Protein AF-A0A1Y1V5Q8-F1 (afdb_monomer)

Solvent-accessible surface area (backbone atoms only — not comparable to full-atom values): 7946 Å² total; per-residue (Å²): 131,87,78,76,72,50,83,44,64,57,86,52,71,45,78,47,64,75,40,77,49,64,74,43,78,40,66,46,55,33,60,37,40,39,34,66,34,36,40,37,35,36,48,26,36,39,35,43,35,37,23,66,20,81,59,61,63,6,16,53,34,37,40,32,28,32,80,91,35,28,40,42,36,38,31,50,23,41,40,31,57,26,38,18,34,2,24,34,32,35,39,34,47,21,43,29,39,38,40,36,32,44,28,37,42,34,44,34,42,19,42,17,16,54,35,32,36,65,19,36,54,21,38,40,39,39,30,56,24,41,43,30,49,30,33,15,72,21,66,86,44,46,6,31,49,36,76,38,61,72,54,48,80,47,77,40,80,58,49,78,45,77,59,43,39,59,23,98,45,61,84,69

Organism: NCBI:txid1754191

Nearest PDB structures (foldseek):
  6fm2-assembly1_B-2  TM=3.580E-01  e=3.525E-01  Mus musculus
  1k4z-assembly1_A  TM=4.420E-01  e=1.620E+00  Saccharomyces cerevisiae
  2bx6-assembly1_A  TM=3.449E-01  e=5.214E+00  Homo sapiens

Mean predicted aligned error: 5.02 Å

pLDDT: mean 90.75, std 12.3, range [40.19, 98.81]

Radius of gyration: 14.62 Å; Cα contacts (8 Å, |Δi|>4): 560; chains: 1; bounding box: 33×33×38 Å

Secondary structure (DSSP, 8-state):
------SS-TTS-EEEES-EEES-EE-SSEEEEEESS-EEEES-EEES-EE--SGGG-EEEEEE--TT--EEEEES-EEES-EESS-SEEEESBS-EEEEES-EEES-EESS-SEEE--BT-EEEEES-EEES-EE--SSS--SEEE-SS-EEEEES-EEES-EESSS-S--

Structure (mmCIF, N/CA/C/O backbone):
data_AF-A0A1Y1V5Q8-F1
#
_entry.id   AF-A0A1Y1V5Q8-F1
#
loop_
_atom_site.group_PDB
_atom_site.id
_atom_site.type_symbol
_atom_site.label_atom_id
_atom_site.label_alt_id
_atom_site.label_comp_id
_atom_site.label_asym_id
_atom_site.label_entity_id
_atom_site.label_seq_id
_atom_site.pdbx_PDB_ins_code
_atom_site.Cartn_x
_atom_site.Cartn_y
_atom_site.Cartn_z
_atom_site.occupancy
_atom_site.B_iso_or_equiv
_atom_site.auth_seq_id
_atom_site.auth_comp_id
_atom_site.auth_asym_id
_atom_site.auth_atom_id
_atom_site.pdbx_PDB_model_num
ATOM 1 N N . SER A 1 1 ? 9.189 -18.387 -19.780 1.00 40.19 1 SER A N 1
ATOM 2 C CA . SER A 1 1 ? 8.508 -18.392 -18.468 1.00 40.19 1 SER A CA 1
ATOM 3 C C . SER A 1 1 ? 7.371 -17.386 -18.534 1.00 40.19 1 SER A C 1
ATOM 5 O O . SER A 1 1 ? 7.599 -16.251 -18.920 1.00 40.19 1 SER A O 1
ATOM 7 N N . SER A 1 2 ? 6.131 -17.824 -18.304 1.00 41.81 2 SER A N 1
ATOM 8 C CA . SER A 1 2 ? 4.931 -16.996 -18.494 1.00 41.81 2 SER A CA 1
ATOM 9 C C . SER A 1 2 ? 4.878 -15.886 -17.439 1.00 41.81 2 SER A C 1
ATOM 11 O O . SER A 1 2 ? 4.595 -16.151 -16.272 1.00 41.81 2 SER A O 1
ATOM 13 N N . TYR A 1 3 ? 5.162 -14.651 -17.859 1.00 44.03 3 TYR A N 1
ATOM 14 C CA . TYR A 1 3 ? 4.719 -13.445 -17.168 1.00 44.03 3 TYR A CA 1
ATOM 15 C C . TYR A 1 3 ? 3.192 -13.449 -17.240 1.00 44.03 3 TYR A C 1
ATOM 17 O O . TYR A 1 3 ? 2.616 -13.097 -18.267 1.00 44.03 3 TYR A O 1
ATOM 25 N N . ARG A 1 4 ? 2.523 -13.954 -16.200 1.00 49.91 4 ARG A N 1
ATOM 26 C CA . ARG A 1 4 ? 1.072 -13.804 -16.085 1.00 49.91 4 ARG A CA 1
ATOM 27 C C . ARG A 1 4 ? 0.794 -12.313 -15.917 1.00 49.91 4 ARG A C 1
ATOM 29 O O . ARG A 1 4 ? 1.138 -11.738 -14.888 1.00 49.91 4 ARG A O 1
ATOM 36 N N . SER A 1 5 ? 0.254 -11.732 -16.979 1.00 57.38 5 SER A N 1
ATOM 37 C CA . SER A 1 5 ? -0.262 -10.373 -17.094 1.00 57.38 5 SER A CA 1
ATOM 38 C C . SER A 1 5 ? -1.074 -9.988 -15.859 1.00 57.38 5 SER A C 1
ATOM 40 O O . SER A 1 5 ? -1.882 -10.787 -15.378 1.00 57.38 5 SER A O 1
ATOM 42 N N . ALA A 1 6 ? -0.850 -8.777 -15.348 1.00 57.50 6 ALA A N 1
ATOM 43 C CA . ALA A 1 6 ? -1.720 -8.179 -14.345 1.00 57.50 6 ALA A CA 1
ATOM 44 C C . ALA A 1 6 ? -3.179 -8.180 -14.844 1.00 57.50 6 ALA A C 1
ATOM 46 O O . ALA A 1 6 ? -3.432 -8.181 -16.051 1.00 57.50 6 ALA A O 1
ATOM 47 N N . LEU A 1 7 ? -4.148 -8.205 -13.920 1.00 65.12 7 LEU A N 1
ATOM 48 C CA . LEU A 1 7 ? -5.577 -8.203 -14.271 1.00 65.12 7 LEU A CA 1
ATOM 49 C C . LEU A 1 7 ? -5.986 -6.919 -15.025 1.00 65.12 7 LEU A C 1
ATOM 51 O O . LEU A 1 7 ? -6.982 -6.913 -15.745 1.00 65.12 7 LEU A O 1
ATOM 55 N N . PHE A 1 8 ? -5.190 -5.857 -14.881 1.00 67.88 8 PHE A N 1
ATOM 56 C CA . PHE A 1 8 ? -5.357 -4.541 -15.489 1.00 67.88 8 PHE A CA 1
ATOM 57 C C . PHE A 1 8 ? -4.023 -4.127 -16.151 1.00 67.88 8 PHE A C 1
ATOM 59 O O . PHE A 1 8 ? -2.964 -4.452 -15.623 1.00 67.88 8 PHE A O 1
ATOM 66 N N . ASN A 1 9 ? -4.082 -3.513 -17.339 1.00 59.09 9 ASN A N 1
ATOM 67 C CA . ASN A 1 9 ? -2.954 -3.245 -18.248 1.00 59.09 9 ASN A CA 1
ATOM 68 C C . ASN A 1 9 ? -2.295 -1.872 -17.991 1.00 59.09 9 ASN A C 1
ATOM 70 O O . ASN A 1 9 ? -2.929 -0.946 -17.505 1.00 59.09 9 ASN A O 1
ATOM 74 N N . ASP A 1 10 ? -1.046 -1.704 -18.410 1.00 64.38 10 ASP A N 1
ATOM 75 C CA . ASP A 1 10 ? -0.153 -0.602 -18.030 1.00 64.38 10 ASP A CA 1
ATOM 76 C C . ASP A 1 10 ? -0.446 0.758 -18.706 1.00 64.38 10 ASP A C 1
ATOM 78 O O . ASP A 1 10 ? 0.196 1.753 -18.388 1.00 64.38 10 ASP A O 1
ATOM 82 N N . GLU A 1 11 ? -1.408 0.847 -19.633 1.00 66.44 11 GLU A N 1
ATOM 83 C CA . GLU A 1 11 ? -1.598 2.034 -20.494 1.00 66.44 11 GLU A CA 1
ATOM 84 C C . GLU A 1 11 ? -2.861 2.863 -20.199 1.00 66.44 11 GLU A C 1
ATOM 86 O O . GLU A 1 11 ? -3.182 3.788 -20.943 1.00 66.44 11 GLU A O 1
ATOM 91 N N . SER A 1 12 ? -3.624 2.548 -19.150 1.00 76.81 12 SER A N 1
ATOM 92 C CA . SER A 1 12 ? -4.903 3.220 -18.875 1.00 76.81 12 SER A CA 1
ATOM 93 C C . SER A 1 12 ? -4.979 3.813 -17.474 1.00 76.81 12 SER A C 1
ATOM 95 O O . SER A 1 12 ? -4.489 3.241 -16.505 1.00 76.81 12 SER A O 1
ATOM 97 N N . ASN A 1 13 ? -5.660 4.957 -17.362 1.00 85.62 13 ASN A N 1
ATOM 98 C CA . ASN A 1 13 ? -6.116 5.459 -16.070 1.00 85.62 13 ASN A CA 1
ATOM 99 C C . ASN A 1 13 ? -7.264 4.579 -15.576 1.00 85.62 13 ASN A C 1
ATOM 101 O O . ASN A 1 13 ? -8.242 4.367 -16.297 1.00 85.62 13 ASN A O 1
ATOM 105 N N . TYR A 1 14 ? -7.161 4.104 -14.339 1.00 90.56 14 TYR A N 1
ATOM 106 C CA . TYR A 1 14 ? -8.178 3.248 -13.743 1.00 90.56 14 TYR A CA 1
ATOM 107 C C . TYR A 1 14 ? -8.960 3.997 -12.679 1.00 90.56 14 TYR A C 1
ATOM 109 O O . TYR A 1 14 ? -8.392 4.544 -11.733 1.00 90.56 14 TYR A O 1
ATOM 117 N N . ILE A 1 15 ? -10.282 3.975 -12.824 1.00 95.25 15 ILE A N 1
ATOM 118 C CA . ILE A 1 15 ? -11.214 4.486 -11.827 1.00 95.25 15 ILE A CA 1
ATOM 119 C C . ILE A 1 15 ? -12.177 3.359 -11.486 1.00 95.25 15 ILE A C 1
ATOM 121 O O . ILE A 1 15 ? -12.966 2.920 -12.320 1.00 95.25 15 ILE A O 1
ATOM 125 N N . PHE A 1 16 ? -12.117 2.905 -10.242 1.00 97.06 16 PHE A N 1
ATOM 126 C CA . PHE A 1 16 ? -13.076 1.975 -9.672 1.00 97.06 16 PHE A CA 1
ATOM 127 C C . PHE A 1 16 ? -13.997 2.756 -8.742 1.00 97.06 16 PHE A C 1
ATOM 129 O O . PHE A 1 16 ? -13.543 3.561 -7.925 1.00 97.06 16 PHE A O 1
ATOM 136 N N . SER A 1 17 ? -15.304 2.567 -8.889 1.00 98.12 17 SER A N 1
ATOM 137 C CA . SER A 1 17 ? -16.300 3.299 -8.110 1.00 98.12 17 SER A CA 1
ATOM 138 C C . SER A 1 17 ? -17.439 2.390 -7.691 1.00 98.12 17 SER A C 1
ATOM 140 O O . SER A 1 17 ? -17.984 1.681 -8.532 1.00 98.12 17 SER A O 1
ATOM 142 N N . ASN A 1 18 ? -17.820 2.448 -6.412 1.00 98.19 18 ASN A N 1
ATOM 143 C CA . ASN A 1 18 ? -18.903 1.634 -5.844 1.00 98.19 18 ASN A CA 1
ATOM 144 C C . ASN A 1 18 ? -18.684 0.120 -6.035 1.00 98.19 18 ASN A C 1
ATOM 146 O O . ASN A 1 18 ? -19.630 -0.631 -6.277 1.00 98.19 18 ASN A O 1
ATOM 150 N N . SER A 1 19 ? -17.430 -0.326 -5.950 1.00 98.12 19 SER A N 1
ATOM 151 C CA . SER A 1 19 ? -17.034 -1.700 -6.271 1.00 98.12 19 SER A CA 1
ATOM 152 C C . SER A 1 19 ? -16.650 -2.493 -5.028 1.00 98.12 19 SER A C 1
ATOM 154 O O . SER A 1 19 ? -16.049 -1.969 -4.093 1.00 98.12 19 SER A O 1
ATOM 156 N N . THR A 1 20 ? -16.946 -3.793 -5.034 1.00 98.44 20 THR A N 1
ATOM 157 C CA . THR A 1 20 ? -16.482 -4.731 -4.003 1.00 98.44 20 THR A CA 1
ATOM 158 C C . THR A 1 20 ? -15.626 -5.827 -4.628 1.00 98.44 20 THR A C 1
ATOM 160 O O . THR A 1 20 ? -16.080 -6.553 -5.508 1.00 98.44 20 THR A O 1
ATOM 163 N N . PHE A 1 21 ? -14.404 -5.967 -4.127 1.00 98.19 21 PHE A N 1
ATOM 164 C CA . PHE A 1 21 ? -13.471 -7.050 -4.405 1.00 98.19 21 PHE A CA 1
ATOM 165 C C . PHE A 1 21 ? -13.484 -7.976 -3.194 1.00 98.19 21 PHE A C 1
ATOM 167 O O . PHE A 1 21 ? -13.136 -7.558 -2.089 1.00 98.19 21 PHE A O 1
ATOM 174 N N . LYS A 1 22 ? -13.936 -9.218 -3.362 1.00 98.44 22 LYS A N 1
ATOM 175 C CA . LYS A 1 22 ? -14.150 -10.114 -2.227 1.00 98.44 22 LYS A CA 1
ATOM 176 C C . LYS A 1 22 ? -13.762 -11.552 -2.544 1.00 98.44 22 LYS A C 1
ATOM 178 O O . LYS A 1 22 ? -14.012 -12.017 -3.651 1.00 98.44 22 LYS A O 1
ATOM 183 N N . ASP A 1 23 ? -13.199 -12.230 -1.544 1.00 98.06 23 ASP A N 1
ATOM 184 C CA . ASP A 1 23 ? -12.864 -13.660 -1.570 1.00 98.06 23 ASP A CA 1
ATOM 185 C C . ASP A 1 23 ? -11.912 -14.001 -2.736 1.00 98.06 23 ASP A C 1
ATOM 187 O O . ASP A 1 23 ? -12.086 -14.984 -3.458 1.00 98.06 23 ASP A O 1
ATOM 191 N N . ILE A 1 24 ? -10.901 -13.145 -2.938 1.00 96.62 24 ILE A N 1
ATOM 192 C CA . ILE A 1 24 ? -9.937 -13.260 -4.037 1.00 96.62 24 ILE A CA 1
ATOM 193 C C . ILE A 1 24 ? -8.632 -13.856 -3.525 1.00 96.62 24 ILE A C 1
ATOM 195 O O . ILE A 1 24 ? -8.014 -13.363 -2.585 1.00 96.62 24 ILE A O 1
ATOM 199 N N . ASN A 1 25 ? -8.175 -14.878 -4.234 1.00 95.69 25 ASN A N 1
ATOM 200 C CA . ASN A 1 25 ? -6.946 -15.597 -3.968 1.00 95.69 25 ASN A CA 1
ATOM 201 C C . ASN A 1 25 ? -6.035 -15.476 -5.193 1.00 95.69 25 ASN A C 1
ATOM 203 O O . ASN A 1 25 ? -6.373 -15.989 -6.262 1.00 95.69 25 ASN A O 1
ATOM 207 N N . ILE A 1 26 ? -4.898 -14.789 -5.056 1.00 92.25 26 ILE A N 1
ATOM 208 C CA . ILE A 1 26 ? -3.935 -14.615 -6.150 1.00 92.25 26 ILE A CA 1
ATOM 209 C C . ILE A 1 26 ? -2.580 -15.237 -5.829 1.00 92.25 26 ILE A C 1
ATOM 211 O O . ILE A 1 26 ? -2.067 -15.160 -4.712 1.00 92.25 26 ILE A O 1
ATOM 215 N N . ASN A 1 27 ? -1.967 -15.797 -6.867 1.00 89.94 27 ASN A N 1
ATOM 216 C CA . ASN A 1 27 ? -0.569 -16.222 -6.873 1.00 89.94 27 ASN A CA 1
ATOM 217 C C . ASN A 1 27 ? 0.304 -15.379 -7.820 1.00 89.94 27 ASN A C 1
ATOM 219 O O . ASN A 1 27 ? 1.461 -15.727 -8.054 1.00 89.94 27 ASN A O 1
ATOM 223 N N . SER A 1 28 ? -0.253 -14.303 -8.384 1.00 88.25 28 SER A N 1
ATOM 224 C CA . SER A 1 28 ? 0.468 -13.308 -9.177 1.00 88.25 28 SER A CA 1
ATOM 225 C C . SER A 1 28 ? 1.254 -12.345 -8.281 1.00 88.25 28 SER A C 1
ATOM 227 O O . SER A 1 28 ? 1.161 -12.379 -7.052 1.00 88.25 28 SER A O 1
ATOM 229 N N . ARG A 1 29 ? 2.044 -11.473 -8.918 1.00 89.56 29 ARG A N 1
ATOM 230 C CA . ARG A 1 29 ? 2.800 -10.406 -8.250 1.00 89.56 29 ARG A CA 1
ATOM 231 C C . ARG A 1 29 ? 1.885 -9.364 -7.601 1.00 89.56 29 ARG A C 1
ATOM 233 O O . ARG A 1 29 ? 2.159 -8.915 -6.499 1.00 89.56 29 ARG A O 1
ATOM 240 N N . SER A 1 30 ? 0.777 -9.001 -8.229 1.00 92.31 30 SER A N 1
ATOM 241 C CA . SER A 1 30 ? -0.231 -8.172 -7.572 1.00 92.31 30 SER A CA 1
ATOM 242 C C . SER A 1 30 ? -1.628 -8.427 -8.115 1.00 92.31 30 SER A C 1
ATOM 244 O O . SER A 1 30 ? -1.781 -9.074 -9.159 1.00 92.31 30 SER A O 1
ATOM 246 N N . LEU A 1 31 ? -2.650 -7.991 -7.368 1.00 93.25 31 LEU A N 1
ATOM 247 C CA . LEU A 1 31 ? -4.038 -8.031 -7.841 1.00 93.25 31 LEU A CA 1
ATOM 248 C C . LEU A 1 31 ? -4.260 -6.916 -8.862 1.00 93.25 31 LEU A C 1
ATOM 250 O O . LEU A 1 31 ? -4.805 -7.153 -9.938 1.00 93.25 31 LEU A O 1
ATOM 254 N N . ILE A 1 32 ? -3.812 -5.713 -8.512 1.00 93.56 32 ILE A N 1
ATOM 255 C CA . ILE A 1 32 ? -3.860 -4.527 -9.357 1.00 93.56 32 ILE A CA 1
ATOM 256 C C . ILE A 1 32 ? -2.431 -4.030 -9.551 1.00 93.56 32 ILE A C 1
ATOM 258 O O . ILE A 1 32 ? -1.764 -3.660 -8.586 1.00 93.56 32 ILE A O 1
ATOM 262 N N . THR A 1 33 ? -1.977 -4.006 -10.801 1.00 92.56 33 THR A N 1
ATOM 263 C CA . THR A 1 33 ? -0.772 -3.279 -11.208 1.00 92.56 33 THR A CA 1
ATOM 264 C C . THR A 1 33 ? -1.207 -2.079 -12.034 1.00 92.56 33 THR A C 1
ATOM 266 O O . THR A 1 33 ? -2.047 -2.228 -12.918 1.00 92.56 33 THR A O 1
ATOM 269 N N . VAL A 1 34 ? -0.658 -0.903 -11.743 1.00 92.50 34 VAL A N 1
ATOM 270 C CA . VAL A 1 34 ? -0.803 0.280 -12.597 1.00 92.50 34 VAL A CA 1
ATOM 271 C C . VAL A 1 34 ? 0.564 0.909 -12.791 1.00 92.50 34 VAL A C 1
ATOM 273 O O . VAL A 1 34 ? 1.251 1.229 -11.820 1.00 92.50 34 VAL A O 1
ATOM 276 N N . MET A 1 35 ? 0.943 1.101 -14.050 1.00 93.06 35 MET A N 1
ATOM 277 C CA . MET A 1 35 ? 2.185 1.760 -14.431 1.00 93.06 35 MET A CA 1
ATOM 278 C C . MET A 1 35 ? 1.881 3.051 -15.190 1.00 93.06 35 MET A C 1
ATOM 280 O O . MET A 1 35 ? 0.988 3.100 -16.027 1.00 93.06 35 MET A O 1
ATOM 284 N N . TYR A 1 36 ? 2.615 4.114 -14.868 1.00 93.06 36 TYR A N 1
ATOM 285 C CA . TYR A 1 36 ? 2.658 5.407 -15.563 1.00 93.06 36 TYR A CA 1
ATOM 286 C C . TYR A 1 36 ? 1.320 6.147 -15.723 1.00 93.06 36 TYR A C 1
ATOM 288 O O . TYR A 1 36 ? 1.239 7.160 -16.425 1.00 93.06 36 TYR A O 1
ATOM 296 N N . ASN A 1 37 ? 0.291 5.694 -15.013 1.00 93.69 37 ASN A N 1
ATOM 297 C CA . ASN A 1 37 ? -1.067 6.211 -15.047 1.00 93.69 37 ASN A CA 1
ATOM 298 C C . ASN A 1 37 ? -1.600 6.405 -13.630 1.00 93.69 37 ASN A C 1
ATOM 300 O O . ASN A 1 37 ? -1.090 5.821 -12.675 1.00 93.69 37 ASN A O 1
ATOM 304 N N . SER A 1 38 ? -2.622 7.246 -13.487 1.00 95.31 38 SER A N 1
ATOM 305 C CA . SER A 1 38 ? -3.270 7.459 -12.195 1.00 95.31 38 SER A CA 1
ATOM 306 C C . SER A 1 38 ? -4.280 6.351 -11.888 1.00 95.31 38 SER A C 1
ATOM 308 O O . SER A 1 38 ? -4.941 5.808 -12.779 1.00 95.31 38 SER A O 1
ATOM 310 N N . LEU A 1 39 ? -4.422 6.043 -10.601 1.00 96.56 39 LEU A N 1
ATOM 311 C CA . LEU A 1 39 ? -5.325 5.023 -10.076 1.00 96.56 39 LEU A CA 1
ATOM 312 C C . LEU A 1 39 ? -6.242 5.639 -9.023 1.00 96.56 39 LEU A C 1
ATOM 314 O O . LEU A 1 39 ? -5.781 6.296 -8.095 1.00 96.56 39 LEU A O 1
ATOM 318 N N . THR A 1 40 ? -7.549 5.434 -9.148 1.00 98.31 40 THR A N 1
ATOM 319 C CA . THR A 1 40 ? -8.526 5.906 -8.163 1.00 98.31 40 THR A CA 1
ATOM 320 C C . THR A 1 40 ? -9.493 4.800 -7.767 1.00 98.31 40 THR A C 1
ATOM 322 O O . THR A 1 40 ? -10.147 4.194 -8.614 1.00 98.31 40 THR A O 1
ATOM 325 N N . PHE A 1 41 ? -9.629 4.595 -6.461 1.00 98.50 41 PHE A N 1
ATOM 326 C CA . PHE A 1 41 ? -10.715 3.850 -5.837 1.00 98.50 41 PHE A CA 1
ATOM 327 C C . PHE A 1 41 ? -11.595 4.832 -5.072 1.00 98.50 41 PHE A C 1
ATOM 329 O O . PHE A 1 41 ? -11.111 5.542 -4.193 1.00 98.50 41 PHE A O 1
ATOM 336 N N . ASN A 1 42 ? -12.881 4.878 -5.406 1.00 98.62 42 ASN A N 1
ATOM 337 C CA . ASN A 1 42 ? -13.861 5.704 -4.710 1.00 98.62 42 ASN A CA 1
ATOM 338 C C . ASN A 1 42 ? -15.023 4.835 -4.229 1.00 98.62 42 ASN A C 1
ATOM 340 O O . ASN A 1 42 ? -15.656 4.151 -5.033 1.00 98.62 42 ASN A O 1
ATOM 344 N N . ASN A 1 43 ? -15.309 4.851 -2.930 1.00 98.62 43 ASN A N 1
ATOM 345 C CA . ASN A 1 43 ? -16.354 4.019 -2.334 1.00 98.62 43 ASN A CA 1
ATOM 346 C C . ASN A 1 43 ? -16.169 2.528 -2.679 1.00 98.62 43 ASN A C 1
ATOM 348 O O . ASN A 1 43 ? -17.037 1.891 -3.278 1.00 98.62 43 ASN A O 1
ATOM 352 N N . CYS A 1 44 ? -14.978 1.995 -2.401 1.00 98.69 44 CYS A N 1
ATOM 353 C CA . CYS A 1 44 ? -14.611 0.622 -2.743 1.00 98.69 44 CYS A CA 1
ATOM 354 C C . CYS A 1 44 ? -14.383 -0.233 -1.496 1.00 98.69 44 CYS A C 1
ATOM 356 O O . CYS A 1 44 ? -14.030 0.266 -0.431 1.00 98.69 44 CYS A O 1
ATOM 358 N N . ASN A 1 45 ? -14.553 -1.545 -1.636 1.00 98.69 45 ASN A N 1
ATOM 359 C CA . ASN A 1 45 ? -14.355 -2.482 -0.540 1.00 98.69 45 ASN A CA 1
ATOM 360 C C . ASN A 1 45 ? -13.518 -3.685 -0.976 1.00 98.69 45 ASN A C 1
ATOM 362 O O . ASN A 1 45 ? -13.858 -4.344 -1.955 1.00 98.69 45 ASN A O 1
ATOM 366 N N . PHE A 1 46 ? -12.451 -3.983 -0.243 1.00 98.69 46 PHE A N 1
ATOM 367 C CA . PHE A 1 46 ? -11.582 -5.136 -0.439 1.00 98.69 46 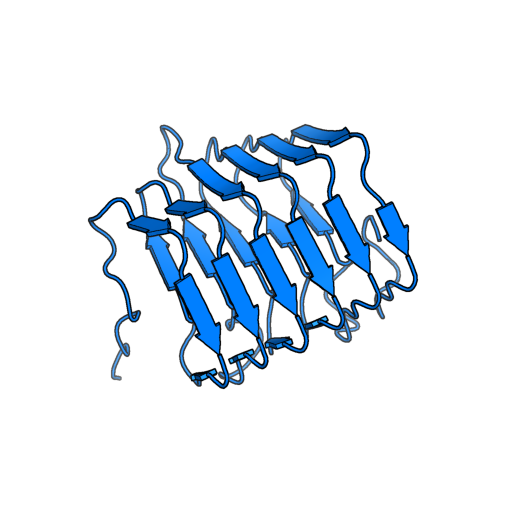PHE A CA 1
ATOM 368 C C . PHE A 1 46 ? -11.673 -6.036 0.787 1.00 98.69 46 PHE A C 1
ATOM 370 O O . PHE A 1 46 ? -11.288 -5.642 1.887 1.00 98.69 46 PHE A O 1
ATOM 377 N N . ARG A 1 47 ? -12.185 -7.253 0.605 1.00 98.75 47 ARG A N 1
ATOM 378 C CA . ARG A 1 47 ? -12.473 -8.183 1.703 1.00 98.75 47 ARG A CA 1
ATOM 379 C C . ARG A 1 47 ? -11.899 -9.553 1.424 1.00 98.75 47 ARG A C 1
ATOM 381 O O . ARG A 1 47 ? -12.128 -10.104 0.351 1.00 98.75 47 ARG A O 1
ATOM 388 N N . ASN A 1 48 ? -11.259 -10.148 2.424 1.00 98.38 48 ASN A N 1
ATOM 389 C CA . ASN A 1 48 ? -10.786 -11.531 2.345 1.00 98.38 48 ASN A CA 1
ATOM 390 C C . ASN A 1 48 ? -9.874 -11.766 1.127 1.00 98.38 48 ASN A C 1
ATOM 392 O O . ASN A 1 48 ? -10.048 -12.738 0.392 1.00 98.38 48 ASN A O 1
ATOM 396 N N . ILE A 1 49 ? -8.938 -10.846 0.877 1.00 98.12 49 ILE A N 1
ATOM 397 C CA . ILE A 1 49 ? -7.986 -10.966 -0.227 1.00 98.12 49 ILE A CA 1
ATOM 398 C C . ILE A 1 49 ? -6.723 -11.657 0.276 1.00 98.12 49 ILE A C 1
ATOM 400 O O . ILE A 1 49 ? -6.149 -11.239 1.281 1.00 98.12 49 ILE A O 1
ATOM 404 N N . ILE A 1 50 ? -6.256 -12.692 -0.416 1.00 97.12 50 ILE A N 1
ATOM 405 C CA . ILE A 1 50 ? -5.007 -13.383 -0.079 1.00 97.12 50 ILE A CA 1
ATOM 406 C C . ILE A 1 50 ? -4.056 -13.318 -1.275 1.00 97.12 50 ILE A C 1
ATOM 408 O O . ILE A 1 50 ? -4.329 -13.877 -2.337 1.00 97.12 50 ILE A O 1
ATOM 412 N N . CYS A 1 51 ? -2.913 -12.661 -1.080 1.00 94.69 51 CYS A N 1
ATOM 413 C CA . CYS A 1 51 ? -1.829 -12.568 -2.053 1.00 94.69 51 CYS A CA 1
ATOM 414 C C . CYS A 1 51 ? -0.682 -13.489 -1.611 1.00 94.69 51 CYS A C 1
ATOM 416 O O . CYS A 1 51 ? 0.099 -13.123 -0.736 1.00 94.69 51 CYS A O 1
ATOM 418 N N . TYR A 1 52 ? -0.596 -14.697 -2.177 1.00 89.69 52 TYR A N 1
ATOM 419 C CA . TYR A 1 52 ? 0.315 -15.765 -1.723 1.00 89.69 52 TYR A CA 1
ATOM 420 C C . TYR A 1 52 ? 1.347 -16.199 -2.776 1.00 89.69 52 TYR A C 1
ATOM 422 O O . TYR A 1 52 ? 1.804 -17.343 -2.782 1.00 89.69 52 TYR A O 1
ATOM 430 N N . GLY A 1 53 ? 1.730 -15.303 -3.686 1.00 78.38 53 GLY A N 1
ATOM 431 C CA . GLY A 1 53 ? 2.842 -15.547 -4.612 1.00 78.38 53 GLY A CA 1
ATOM 432 C C . GLY A 1 53 ? 4.191 -15.771 -3.904 1.00 78.38 53 GLY A C 1
ATOM 433 O O . GLY A 1 53 ? 4.311 -15.718 -2.675 1.00 78.38 53 GLY A O 1
ATOM 434 N N . SER A 1 54 ? 5.217 -16.078 -4.698 1.00 76.88 54 SER A N 1
ATOM 435 C CA . SER A 1 54 ? 6.534 -16.465 -4.189 1.00 76.88 54 SER A CA 1
ATOM 436 C C . SER A 1 54 ? 7.319 -15.275 -3.637 1.00 76.88 54 SER A C 1
ATOM 438 O O . SER A 1 54 ? 7.613 -14.332 -4.374 1.00 76.88 54 SER A O 1
ATOM 440 N N . GLY A 1 55 ? 7.743 -15.377 -2.378 1.00 74.06 55 GLY A N 1
ATOM 441 C CA . GLY A 1 55 ? 8.604 -14.387 -1.736 1.00 74.06 55 GLY A CA 1
ATOM 442 C C . GLY A 1 55 ? 7.880 -13.085 -1.406 1.00 74.06 55 GLY A C 1
ATOM 443 O O . GLY A 1 55 ? 6.673 -13.063 -1.199 1.00 74.06 55 GLY A O 1
ATOM 444 N N . ASP A 1 56 ? 8.639 -11.997 -1.357 1.00 78.75 56 ASP A N 1
ATOM 445 C CA . ASP A 1 56 ? 8.199 -10.679 -0.904 1.00 78.75 56 ASP A CA 1
ATOM 446 C C . ASP A 1 56 ? 7.663 -9.778 -2.031 1.00 78.75 56 ASP A C 1
ATOM 448 O O . ASP A 1 56 ? 7.422 -8.588 -1.822 1.00 78.75 56 ASP A O 1
ATOM 452 N N . ALA A 1 57 ? 7.488 -10.344 -3.227 1.00 81.00 57 ALA A N 1
ATOM 453 C CA . ALA A 1 57 ? 7.082 -9.623 -4.427 1.00 81.00 57 ALA A CA 1
ATOM 454 C C . ALA A 1 57 ? 5.566 -9.393 -4.525 1.00 81.00 57 ALA A C 1
ATOM 456 O O . ALA A 1 57 ? 5.128 -8.693 -5.434 1.00 81.00 57 ALA A O 1
ATOM 457 N N . THR A 1 58 ? 4.761 -9.994 -3.644 1.00 91.62 58 THR A N 1
ATOM 458 C CA . THR A 1 58 ? 3.301 -9.937 -3.770 1.00 91.62 58 THR A CA 1
ATOM 459 C C . THR A 1 58 ? 2.703 -8.698 -3.133 1.00 91.62 58 THR A C 1
ATOM 461 O O . THR A 1 58 ? 3.117 -8.332 -2.036 1.00 91.62 58 THR A O 1
ATOM 464 N N . SER A 1 59 ? 1.673 -8.128 -3.752 1.00 94.69 59 SER A N 1
ATOM 465 C CA . SER A 1 59 ? 0.895 -7.026 -3.179 1.00 94.69 59 SER A CA 1
ATOM 466 C C . SER A 1 59 ? -0.572 -7.050 -3.600 1.00 94.69 59 SER A C 1
ATOM 468 O O . SER A 1 59 ? -0.953 -7.705 -4.567 1.00 94.69 59 SER A O 1
ATOM 470 N N . LEU A 1 60 ? -1.422 -6.331 -2.870 1.00 95.88 60 LEU A N 1
ATOM 471 C CA . LEU A 1 60 ? -2.772 -6.029 -3.340 1.00 95.88 60 LEU A CA 1
ATOM 472 C C . LEU A 1 60 ? -2.691 -5.030 -4.500 1.00 95.88 60 LEU A C 1
ATOM 474 O O . LEU A 1 60 ? -3.271 -5.257 -5.560 1.00 95.88 60 LEU A O 1
ATOM 478 N N . ILE A 1 61 ? -1.938 -3.948 -4.298 1.00 96.19 61 ILE A N 1
ATOM 479 C CA . ILE A 1 61 ? -1.749 -2.883 -5.282 1.00 96.19 61 ILE A CA 1
ATOM 480 C C . ILE A 1 61 ? -0.253 -2.651 -5.479 1.00 96.19 61 ILE A C 1
ATOM 482 O O . ILE A 1 61 ? 0.463 -2.365 -4.519 1.00 96.19 61 ILE A O 1
ATOM 486 N N . GLU A 1 62 ? 0.195 -2.712 -6.729 1.00 95.25 62 GLU A N 1
ATOM 487 C CA . GLU A 1 62 ? 1.504 -2.229 -7.160 1.00 95.25 62 GLU A CA 1
ATOM 488 C C . GLU A 1 62 ? 1.310 -1.024 -8.084 1.00 95.25 62 GLU A C 1
ATOM 490 O O . GLU A 1 62 ? 0.685 -1.126 -9.139 1.00 95.25 62 GLU A O 1
ATOM 495 N N . PHE A 1 63 ? 1.830 0.127 -7.667 1.00 95.44 63 PHE A N 1
ATOM 496 C CA . PHE A 1 63 ? 1.703 1.394 -8.373 1.00 95.44 63 PHE A CA 1
ATOM 497 C C . PHE A 1 63 ? 3.084 1.934 -8.746 1.00 95.44 63 PHE A C 1
ATOM 499 O O . PHE A 1 63 ? 3.968 2.061 -7.894 1.00 95.44 63 PHE A O 1
ATOM 506 N N . ILE A 1 64 ? 3.278 2.245 -10.026 1.00 95.19 64 ILE A N 1
ATOM 507 C CA . ILE A 1 64 ? 4.549 2.738 -10.562 1.00 95.19 64 ILE A CA 1
ATOM 508 C C . ILE A 1 64 ? 4.294 4.069 -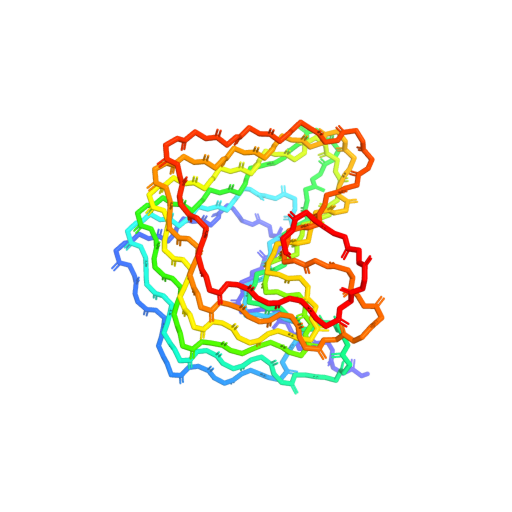11.265 1.00 95.19 64 ILE A C 1
ATOM 510 O O . ILE A 1 64 ? 3.710 4.091 -12.346 1.00 95.19 64 ILE A O 1
ATOM 514 N N . SER A 1 65 ? 4.725 5.181 -10.671 1.00 95.06 65 SER A N 1
ATOM 515 C CA . SER A 1 65 ? 4.607 6.508 -11.278 1.00 95.06 65 SER A CA 1
ATOM 516 C C . SER A 1 65 ? 5.687 6.752 -12.338 1.00 95.06 65 SER A C 1
ATOM 518 O O . SER A 1 65 ? 6.762 6.143 -12.340 1.00 95.06 65 SER A O 1
ATOM 520 N N . LYS A 1 66 ? 5.3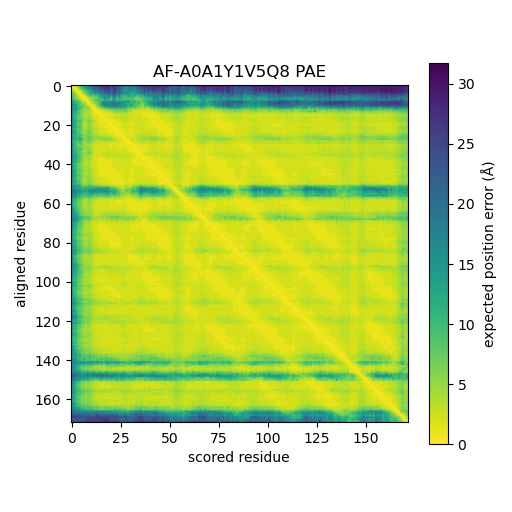89 7.647 -13.283 1.00 94.31 66 LYS A N 1
ATOM 521 C CA . LYS A 1 66 ? 6.358 8.185 -14.248 1.00 94.31 66 LYS A CA 1
ATOM 522 C C . LYS A 1 66 ? 7.114 9.368 -13.644 1.00 94.31 66 LYS A C 1
ATOM 524 O O . LYS A 1 66 ? 6.681 9.939 -12.653 1.00 94.31 66 LYS A O 1
ATOM 529 N N . LYS A 1 67 ? 8.188 9.800 -14.309 1.00 93.31 67 LYS A N 1
ATOM 530 C CA . LYS A 1 67 ? 9.022 10.929 -13.862 1.00 93.31 67 LYS A CA 1
ATOM 531 C C . LYS A 1 67 ? 8.233 12.215 -13.589 1.00 93.31 67 LYS A C 1
ATOM 533 O O . LYS A 1 67 ? 8.481 12.889 -12.599 1.00 93.31 67 LYS A O 1
ATOM 538 N N . ASP A 1 68 ? 7.260 12.522 -14.443 1.00 92.06 68 ASP A N 1
ATOM 539 C CA . ASP A 1 68 ? 6.428 13.728 -14.320 1.00 92.06 68 ASP A CA 1
ATOM 540 C C . ASP A 1 68 ? 5.284 13.579 -13.296 1.00 92.06 68 ASP A C 1
ATOM 542 O O . ASP A 1 68 ? 4.390 14.422 -13.239 1.00 92.06 68 ASP A O 1
ATOM 546 N N . GLY A 1 69 ? 5.285 12.496 -12.514 1.00 92.75 69 GLY A N 1
ATOM 547 C CA . GLY A 1 69 ? 4.304 12.211 -11.480 1.00 92.75 69 GLY A CA 1
ATOM 548 C C . GLY A 1 69 ? 3.048 11.499 -11.983 1.00 92.75 69 GLY A C 1
ATOM 549 O O . GLY A 1 69 ? 2.611 11.621 -13.132 1.00 92.75 69 GLY A O 1
ATOM 550 N N . ASN A 1 70 ? 2.447 10.740 -11.073 1.00 95.31 70 ASN A N 1
ATOM 551 C CA . ASN A 1 70 ? 1.100 10.189 -11.172 1.00 95.31 70 ASN A CA 1
ATOM 552 C C . ASN A 1 70 ? 0.487 10.158 -9.768 1.00 95.31 70 ASN A C 1
ATOM 554 O O . ASN A 1 70 ? 1.193 10.281 -8.763 1.00 95.31 70 ASN A O 1
ATOM 558 N N . SER A 1 71 ? -0.828 9.957 -9.702 1.00 97.00 71 SER A N 1
ATOM 559 C CA . SER A 1 71 ? -1.553 9.897 -8.437 1.00 97.00 71 SER A CA 1
ATOM 560 C C . SER A 1 71 ? -2.219 8.549 -8.193 1.00 97.00 71 SER A C 1
ATOM 562 O O . SER A 1 71 ? -2.802 7.949 -9.098 1.00 97.00 71 SER A O 1
ATOM 564 N N . ILE A 1 72 ? -2.173 8.109 -6.939 1.00 97.88 72 ILE A N 1
ATOM 565 C CA . ILE A 1 72 ? -2.983 7.010 -6.423 1.00 97.88 72 ILE A CA 1
ATOM 566 C C . ILE A 1 72 ? -3.899 7.548 -5.325 1.00 97.88 72 ILE A C 1
ATOM 568 O O . ILE A 1 72 ? -3.439 8.139 -4.350 1.00 97.88 72 ILE A O 1
ATOM 572 N N . SER A 1 73 ? -5.203 7.341 -5.483 1.00 98.56 73 SER A N 1
ATOM 573 C CA . SER A 1 73 ? -6.217 7.841 -4.554 1.00 98.56 73 SER A CA 1
ATOM 574 C C . SER A 1 73 ? -7.128 6.712 -4.088 1.00 98.56 73 SER A C 1
ATOM 576 O O . SER A 1 73 ? -7.758 6.046 -4.909 1.00 98.56 73 SER A O 1
ATOM 578 N N . LEU A 1 74 ? -7.223 6.504 -2.777 1.00 98.62 74 LEU A N 1
ATOM 579 C CA . LEU A 1 74 ? -8.207 5.622 -2.154 1.00 98.62 74 LEU A CA 1
ATOM 580 C C . LEU A 1 74 ? -9.101 6.483 -1.261 1.00 98.62 74 LEU A C 1
ATOM 582 O O . LEU A 1 74 ? -8.662 6.987 -0.227 1.00 98.62 74 LEU A O 1
ATOM 586 N N . ILE A 1 75 ? -10.346 6.671 -1.689 1.00 98.75 75 ILE A N 1
ATOM 587 C CA . ILE A 1 75 ? -11.315 7.568 -1.059 1.00 98.75 75 ILE A CA 1
ATOM 588 C C . ILE A 1 75 ? -12.520 6.741 -0.623 1.00 98.75 75 ILE A C 1
ATOM 590 O O . ILE A 1 75 ? -13.049 5.961 -1.422 1.00 98.75 75 ILE A O 1
ATOM 594 N N . ASN A 1 76 ? -12.960 6.892 0.629 1.00 98.69 76 ASN A N 1
ATOM 595 C CA . ASN A 1 76 ? -14.079 6.125 1.193 1.00 98.69 76 ASN A CA 1
ATOM 596 C C . ASN A 1 76 ? -13.892 4.612 0.978 1.00 98.69 76 ASN A C 1
ATOM 598 O O . ASN A 1 76 ? -14.787 3.922 0.492 1.00 98.69 76 ASN A O 1
ATOM 602 N N . THR A 1 77 ? -12.680 4.110 1.203 1.00 98.69 77 THR A N 1
ATOM 603 C CA . THR A 1 77 ? -12.311 2.737 0.841 1.00 98.69 77 THR A CA 1
ATOM 604 C C . THR A 1 77 ? -12.090 1.897 2.090 1.00 98.69 77 THR A C 1
ATOM 606 O O . THR A 1 77 ? -11.508 2.359 3.061 1.00 98.69 77 THR A O 1
ATOM 609 N N . ILE A 1 78 ? -12.545 0.647 2.075 1.00 98.81 78 ILE A N 1
ATOM 610 C CA . ILE A 1 78 ? -12.316 -0.305 3.167 1.00 98.81 78 ILE A CA 1
ATOM 611 C C . ILE A 1 78 ? -11.453 -1.441 2.634 1.00 98.81 78 ILE A C 1
ATOM 613 O O . ILE A 1 78 ? -11.757 -2.011 1.588 1.00 98.81 78 ILE A O 1
ATOM 617 N N . ILE A 1 79 ? -10.382 -1.773 3.347 1.00 98.75 79 ILE A N 1
ATOM 618 C CA . ILE A 1 79 ? -9.545 -2.940 3.085 1.00 98.75 79 ILE A CA 1
ATOM 619 C C . ILE A 1 79 ? -9.469 -3.741 4.379 1.00 98.75 79 ILE A C 1
ATOM 621 O O . ILE A 1 79 ? -8.882 -3.294 5.365 1.00 98.75 79 ILE A O 1
ATOM 625 N N . GLU A 1 80 ? -10.078 -4.927 4.385 1.00 98.69 80 GLU A N 1
ATOM 626 C CA . GLU A 1 80 ? -10.195 -5.728 5.598 1.00 98.69 80 GLU A CA 1
ATOM 627 C C . GLU A 1 80 ? -9.969 -7.230 5.408 1.00 98.69 80 GLU A C 1
ATOM 629 O O . GLU A 1 80 ? -10.166 -7.798 4.327 1.00 98.69 80 GLU A O 1
ATOM 634 N N . ASN A 1 81 ? -9.549 -7.882 6.496 1.00 98.56 81 ASN A N 1
ATOM 635 C CA . ASN A 1 81 ? -9.400 -9.339 6.603 1.00 98.56 81 ASN A CA 1
ATOM 636 C C . ASN A 1 81 ? -8.514 -9.950 5.505 1.00 98.56 81 ASN A C 1
ATOM 638 O O . ASN A 1 81 ? -8.795 -11.034 4.995 1.00 98.56 81 ASN A O 1
ATOM 642 N N . SER A 1 82 ? -7.459 -9.242 5.105 1.00 98.25 82 SER A N 1
ATOM 643 C CA . SER A 1 82 ? -6.639 -9.604 3.945 1.00 98.25 82 SER A CA 1
ATOM 644 C C . SER A 1 82 ? -5.199 -9.944 4.334 1.00 98.25 82 SER A C 1
ATOM 646 O O . SER A 1 82 ? -4.704 -9.548 5.391 1.00 98.25 82 SER A O 1
ATOM 648 N N . LYS A 1 83 ? -4.520 -10.724 3.487 1.00 97.06 83 LYS A N 1
ATOM 649 C CA . LYS A 1 83 ? -3.150 -11.195 3.712 1.00 97.06 83 LYS A CA 1
ATOM 650 C C . LYS A 1 83 ? -2.269 -10.982 2.485 1.00 97.06 83 LYS A C 1
ATOM 652 O O . LYS A 1 83 ? -2.712 -11.235 1.366 1.00 97.06 83 LYS A O 1
ATOM 657 N N . SER A 1 84 ? -1.014 -10.587 2.693 1.00 95.50 84 SER A N 1
ATOM 658 C CA . SER A 1 84 ? -0.008 -10.467 1.625 1.00 95.50 84 SER A CA 1
ATOM 659 C C . SER A 1 84 ? 1.323 -11.102 2.032 1.00 95.50 84 SER A C 1
ATOM 661 O O . SER A 1 84 ? 1.805 -10.873 3.141 1.00 95.50 84 SER A O 1
ATOM 663 N N . ASN A 1 85 ? 1.949 -11.867 1.134 1.00 93.94 85 ASN A N 1
ATOM 664 C CA . ASN A 1 85 ? 3.321 -12.368 1.304 1.00 93.94 85 ASN A CA 1
ATOM 665 C C . ASN A 1 85 ? 4.398 -11.283 1.081 1.00 93.94 85 ASN A C 1
ATOM 667 O O . ASN A 1 85 ? 5.580 -11.533 1.311 1.00 93.94 85 ASN A O 1
ATOM 671 N N . GLY A 1 86 ? 4.004 -10.070 0.698 1.00 94.19 86 GLY A N 1
ATOM 672 C CA . GLY A 1 86 ? 4.873 -8.904 0.587 1.00 94.19 86 GLY A CA 1
ATOM 673 C C . GLY A 1 86 ? 4.217 -7.682 1.216 1.00 94.19 86 GLY A C 1
ATOM 674 O O . GLY A 1 86 ? 3.504 -7.797 2.218 1.00 94.19 86 GLY A O 1
ATOM 675 N N . ASP A 1 87 ? 4.460 -6.517 0.625 1.00 95.44 87 ASP A N 1
ATOM 676 C CA . ASP A 1 87 ? 3.785 -5.280 1.018 1.00 95.44 87 ASP A CA 1
ATOM 677 C C . ASP A 1 87 ? 2.305 -5.343 0.595 1.00 95.44 87 ASP A C 1
ATOM 679 O O . ASP A 1 87 ? 1.967 -6.021 -0.377 1.00 95.44 87 ASP A O 1
ATOM 683 N N . LEU A 1 88 ? 1.383 -4.694 1.312 1.00 96.62 88 LEU A N 1
ATOM 684 C CA . LEU A 1 88 ? -0.021 -4.667 0.877 1.00 96.62 88 LEU A CA 1
ATOM 685 C C . LEU A 1 88 ? -0.194 -3.692 -0.297 1.00 96.62 88 LEU A C 1
ATOM 687 O O . LEU A 1 88 ? -0.716 -4.083 -1.340 1.00 96.62 88 LEU A O 1
ATOM 691 N N . ILE A 1 89 ? 0.264 -2.451 -0.141 1.00 97.19 89 ILE A N 1
ATOM 692 C CA . ILE A 1 89 ? 0.326 -1.451 -1.209 1.00 97.19 89 ILE A CA 1
ATOM 693 C C . ILE A 1 89 ? 1.782 -1.050 -1.403 1.00 97.19 89 ILE A C 1
ATOM 695 O O . ILE A 1 89 ? 2.443 -0.618 -0.458 1.00 97.19 89 ILE A O 1
ATOM 699 N N . LYS A 1 90 ? 2.268 -1.184 -2.635 1.00 95.69 90 LYS A N 1
ATOM 700 C CA . LYS A 1 90 ? 3.634 -0.844 -3.018 1.00 95.69 90 LYS A CA 1
ATOM 701 C C . LYS A 1 90 ? 3.633 0.281 -4.042 1.00 95.69 90 LYS A C 1
ATOM 703 O O . LYS A 1 90 ? 2.983 0.167 -5.078 1.00 95.69 90 LYS A O 1
ATOM 708 N N . ILE A 1 91 ? 4.395 1.330 -3.763 1.00 96.00 91 ILE A N 1
ATOM 709 C CA . ILE A 1 91 ? 4.554 2.506 -4.617 1.00 96.00 91 ILE A CA 1
ATOM 710 C C . ILE A 1 91 ? 6.022 2.647 -5.009 1.00 96.00 91 ILE A C 1
ATOM 712 O O . ILE A 1 91 ? 6.916 2.493 -4.179 1.00 96.00 91 ILE A O 1
ATOM 716 N N . SER A 1 92 ? 6.277 2.945 -6.279 1.00 95.75 92 SER A N 1
ATOM 717 C CA . SER A 1 92 ? 7.609 3.268 -6.799 1.00 95.75 92 SER A CA 1
ATOM 718 C C . SER A 1 92 ? 7.516 4.286 -7.937 1.00 95.75 92 SER A C 1
ATOM 720 O O . SER A 1 92 ? 6.424 4.529 -8.445 1.00 95.75 92 SER A O 1
ATOM 722 N N . GLY A 1 93 ? 8.646 4.879 -8.332 1.00 94.81 93 GLY A N 1
ATOM 723 C CA . GLY A 1 93 ? 8.709 5.909 -9.377 1.00 94.81 93 GLY A CA 1
ATOM 724 C C . GLY A 1 93 ? 9.242 7.243 -8.849 1.00 94.81 93 GLY A C 1
ATOM 725 O O . GLY A 1 93 ? 10.170 7.247 -8.041 1.00 94.81 93 GLY A O 1
ATOM 726 N N . ASP A 1 94 ? 8.682 8.361 -9.307 1.00 95.44 94 ASP A N 1
ATOM 727 C CA . ASP A 1 94 ? 9.109 9.731 -8.974 1.00 95.44 94 ASP A CA 1
ATOM 728 C C . ASP A 1 94 ? 7.890 10.669 -8.935 1.00 95.44 94 ASP A C 1
ATOM 730 O O . ASP A 1 94 ? 6.910 10.450 -9.649 1.00 95.44 94 ASP A O 1
ATOM 734 N N . ASN A 1 95 ? 7.942 11.700 -8.093 1.00 95.75 95 ASN A N 1
ATOM 735 C CA . ASN A 1 95 ? 6.896 12.711 -7.909 1.00 95.75 95 ASN A CA 1
ATOM 736 C C . ASN A 1 95 ? 5.492 12.106 -7.690 1.00 95.75 95 ASN A C 1
ATOM 738 O O . ASN A 1 95 ? 4.494 12.569 -8.253 1.00 95.75 95 ASN A O 1
ATOM 742 N N . THR A 1 96 ? 5.405 11.019 -6.914 1.00 96.62 96 THR A N 1
ATOM 743 C CA . THR A 1 96 ? 4.132 10.331 -6.654 1.00 96.62 96 THR A CA 1
ATOM 744 C C . THR A 1 96 ? 3.273 11.103 -5.662 1.00 96.62 96 THR A C 1
ATOM 746 O O . THR A 1 96 ? 3.753 11.503 -4.605 1.00 96.62 96 THR A O 1
ATOM 749 N N . ILE A 1 97 ? 1.972 11.207 -5.938 1.00 97.69 97 ILE A N 1
ATOM 750 C CA . ILE A 1 97 ? 0.994 11.729 -4.977 1.00 97.69 97 ILE A CA 1
ATOM 751 C C . ILE A 1 97 ? 0.068 10.593 -4.536 1.00 97.69 97 ILE A C 1
ATOM 753 O O . ILE A 1 97 ? -0.733 10.092 -5.328 1.00 97.69 97 ILE A O 1
ATOM 757 N N . MET A 1 98 ? 0.148 10.201 -3.266 1.00 97.88 98 MET A N 1
ATOM 758 C CA . MET A 1 98 ? -0.766 9.246 -2.645 1.00 97.88 98 MET A CA 1
ATOM 759 C C . MET A 1 98 ? -1.775 9.976 -1.761 1.00 97.88 98 MET A C 1
ATOM 761 O O . MET A 1 98 ? -1.395 10.667 -0.822 1.00 97.88 98 MET A O 1
ATOM 765 N N . ASN A 1 99 ? -3.066 9.770 -2.020 1.00 98.50 99 ASN A N 1
ATOM 766 C CA . ASN A 1 99 ? -4.151 10.311 -1.204 1.00 98.50 99 ASN A CA 1
ATOM 767 C C . ASN A 1 99 ? -4.994 9.179 -0.616 1.00 98.50 99 ASN A C 1
ATOM 769 O O . ASN A 1 99 ? -5.665 8.445 -1.342 1.00 98.50 99 ASN A O 1
ATOM 773 N N . LEU A 1 100 ? -4.979 9.060 0.705 1.00 98.50 100 LEU A N 1
ATOM 774 C CA . LEU A 1 100 ? -5.780 8.124 1.480 1.00 98.50 100 LEU A CA 1
ATOM 775 C C . LEU A 1 100 ? -6.755 8.940 2.328 1.00 98.50 100 LEU A C 1
ATOM 777 O O . LEU A 1 100 ? -6.346 9.593 3.283 1.00 98.50 100 LEU A O 1
ATOM 781 N N . SER A 1 101 ? -8.033 8.953 1.956 1.00 98.69 101 SER A N 1
ATOM 782 C CA . SER A 1 101 ? -9.043 9.777 2.628 1.00 98.69 101 SER A CA 1
ATOM 783 C C . SER A 1 101 ? -10.245 8.934 3.013 1.00 98.69 101 SER A C 1
ATOM 785 O O . SER A 1 101 ? -10.816 8.242 2.164 1.00 98.69 101 SER A O 1
ATOM 787 N N . ASN A 1 102 ? -10.621 8.985 4.292 1.00 98.56 102 ASN A N 1
ATOM 788 C CA . ASN A 1 102 ? -11.671 8.133 4.843 1.00 98.56 102 ASN A CA 1
ATOM 789 C C . ASN A 1 102 ? -11.43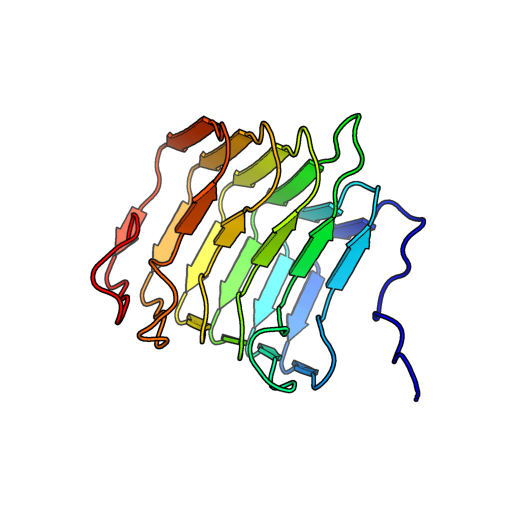8 6.651 4.493 1.00 98.56 102 ASN A C 1
ATOM 791 O O . ASN A 1 102 ? -12.317 5.974 3.949 1.00 98.56 102 ASN A O 1
ATOM 795 N N . ILE A 1 103 ? -10.203 6.173 4.708 1.00 98.31 103 ILE A N 1
ATOM 796 C CA . ILE A 1 103 ? -9.838 4.771 4.492 1.00 98.31 103 ILE A CA 1
ATOM 797 C C . ILE A 1 103 ? -9.856 3.995 5.804 1.00 98.31 103 ILE A C 1
ATOM 799 O O . ILE A 1 103 ? -9.422 4.492 6.843 1.00 98.31 103 ILE A O 1
ATOM 803 N N . ILE A 1 104 ? -10.307 2.745 5.733 1.00 98.75 104 ILE A N 1
ATOM 804 C CA . ILE A 1 104 ? -10.202 1.788 6.832 1.00 98.75 104 ILE A CA 1
ATOM 805 C C . ILE A 1 104 ? -9.295 0.640 6.398 1.00 98.75 104 ILE A C 1
ATOM 807 O O . ILE A 1 104 ? -9.641 -0.113 5.488 1.00 98.75 104 ILE A O 1
ATOM 811 N N . PHE A 1 105 ? -8.158 0.479 7.073 1.00 98.56 105 PHE A N 1
ATOM 812 C CA . PHE A 1 105 ? -7.332 -0.727 7.006 1.00 98.56 105 PHE A CA 1
ATOM 813 C C . PHE A 1 105 ? -7.523 -1.530 8.288 1.00 98.56 105 PHE A C 1
ATOM 815 O O . PHE A 1 105 ? -7.050 -1.114 9.348 1.00 98.56 105 PHE A O 1
ATOM 822 N N . ASN A 1 106 ? -8.196 -2.678 8.203 1.00 98.69 106 ASN A N 1
ATOM 823 C CA . ASN A 1 106 ? -8.533 -3.475 9.381 1.00 98.69 106 ASN A CA 1
ATOM 824 C C . ASN A 1 106 ? -8.148 -4.949 9.238 1.00 98.69 106 ASN A C 1
ATOM 826 O O . ASN A 1 106 ? -8.536 -5.620 8.282 1.00 98.69 106 ASN A O 1
ATOM 830 N N . ASN A 1 107 ? -7.464 -5.492 10.244 1.00 98.44 107 ASN A N 1
ATOM 831 C CA . ASN A 1 107 ? -7.135 -6.917 10.314 1.00 98.44 107 ASN A CA 1
ATOM 832 C C . ASN A 1 107 ? -6.356 -7.411 9.076 1.00 98.44 107 ASN A C 1
ATOM 834 O O . ASN A 1 107 ? -6.696 -8.425 8.457 1.00 98.44 107 ASN A O 1
ATOM 838 N N . ILE A 1 108 ? -5.319 -6.661 8.693 1.00 98.31 108 ILE A N 1
ATOM 839 C CA . ILE A 1 108 ? -4.393 -7.035 7.621 1.00 98.31 108 ILE A CA 1
ATOM 840 C C . ILE A 1 108 ? -3.165 -7.736 8.201 1.00 98.31 108 ILE A C 1
ATOM 842 O O . ILE A 1 108 ? -2.565 -7.254 9.160 1.00 98.31 108 ILE A O 1
ATOM 846 N N . ILE A 1 109 ? -2.748 -8.847 7.588 1.00 96.56 109 ILE A N 1
ATOM 847 C CA . ILE A 1 109 ? -1.481 -9.521 7.911 1.00 96.56 109 ILE A CA 1
ATOM 848 C C . ILE A 1 109 ? -0.573 -9.518 6.681 1.00 96.56 109 ILE A C 1
ATOM 850 O O . ILE A 1 109 ? -0.871 -10.170 5.681 1.00 96.56 1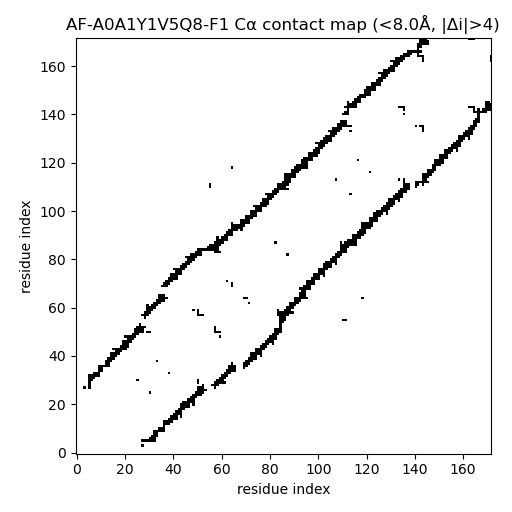09 ILE A O 1
ATOM 854 N N . SER A 1 110 ? 0.561 -8.832 6.757 1.00 94.31 110 SER A N 1
ATOM 855 C CA . SER A 1 110 ? 1.537 -8.730 5.672 1.00 94.31 110 SER A CA 1
ATOM 856 C C . SER A 1 110 ? 2.908 -9.283 6.074 1.00 94.31 110 SER A C 1
ATOM 858 O O . SER A 1 110 ? 3.340 -9.173 7.221 1.00 94.31 110 SER A O 1
ATOM 860 N N . TYR A 1 111 ? 3.629 -9.867 5.116 1.00 93.38 111 TYR A N 1
ATOM 861 C CA . TYR A 1 111 ? 5.067 -10.176 5.218 1.00 93.38 111 TYR A CA 1
ATOM 862 C C . TYR A 1 111 ? 5.939 -9.021 4.671 1.00 93.38 111 TYR A C 1
ATOM 864 O O . TYR A 1 111 ? 7.098 -9.204 4.287 1.00 93.38 111 TYR A O 1
ATOM 872 N N . GLY A 1 112 ? 5.380 -7.817 4.680 1.00 92.44 112 GLY A N 1
ATOM 873 C CA . GLY A 1 112 ? 5.984 -6.531 4.357 1.00 92.44 112 GLY A CA 1
ATOM 874 C C . GLY A 1 112 ? 5.165 -5.412 5.000 1.00 92.44 112 GLY A C 1
ATOM 875 O O . GLY A 1 112 ? 4.354 -5.674 5.894 1.00 92.44 112 GLY A O 1
ATOM 876 N N . SER A 1 113 ? 5.352 -4.178 4.556 1.00 94.25 113 SER A N 1
ATOM 877 C CA . SER A 1 113 ? 4.622 -3.023 5.088 1.00 94.25 113 SER A CA 1
ATOM 878 C C . SER A 1 113 ? 3.175 -3.009 4.577 1.00 94.25 113 SER A C 1
ATOM 880 O O . SER A 1 113 ? 2.865 -3.543 3.512 1.00 94.25 113 SER A O 1
ATOM 882 N N . LEU A 1 114 ? 2.261 -2.386 5.320 1.00 95.38 114 LEU A N 1
ATOM 883 C CA . LEU A 1 114 ? 0.916 -2.078 4.824 1.00 95.38 114 LEU A CA 1
ATOM 884 C C . LEU A 1 114 ? 1.012 -1.108 3.636 1.00 95.38 114 LEU A C 1
ATOM 886 O O . LEU A 1 114 ? 0.440 -1.350 2.577 1.00 95.38 114 LEU A O 1
ATOM 890 N N . LEU A 1 115 ? 1.786 -0.041 3.813 1.00 95.75 115 LEU A N 1
ATOM 891 C CA . LEU A 1 115 ? 2.115 0.936 2.786 1.00 95.75 115 LEU A CA 1
ATOM 892 C C . LEU A 1 115 ? 3.636 0.982 2.659 1.00 95.75 115 LEU A C 1
ATOM 894 O O . LEU A 1 115 ? 4.325 1.270 3.638 1.00 95.75 115 LEU A O 1
ATOM 898 N N . ASN A 1 116 ? 4.154 0.676 1.476 1.00 95.06 116 ASN A N 1
ATOM 899 C CA . ASN A 1 116 ? 5.571 0.800 1.170 1.00 95.06 116 ASN A CA 1
ATOM 900 C C . ASN A 1 116 ? 5.762 1.739 -0.017 1.00 95.06 116 ASN A C 1
ATOM 902 O O . ASN A 1 116 ? 5.486 1.365 -1.158 1.00 95.06 116 ASN A O 1
ATOM 906 N N . ASP A 1 117 ? 6.241 2.942 0.263 1.00 94.75 117 ASP A N 1
ATOM 907 C CA . ASP A 1 117 ? 6.606 3.928 -0.736 1.00 94.75 117 ASP A CA 1
ATOM 908 C C . ASP A 1 117 ? 8.124 4.046 -0.882 1.00 94.75 117 ASP A C 1
ATOM 910 O O . ASP A 1 117 ? 8.845 4.507 0.009 1.00 94.75 117 ASP A O 1
ATOM 914 N N . VAL A 1 118 ? 8.603 3.620 -2.050 1.00 94.50 118 VAL A N 1
ATOM 915 C CA . VAL A 1 118 ? 10.002 3.740 -2.465 1.0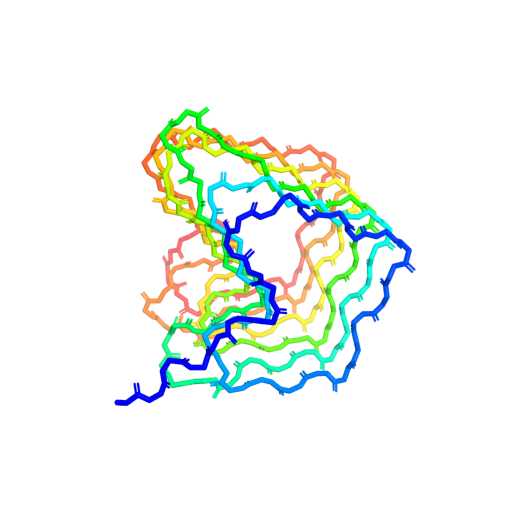0 94.50 118 VAL A CA 1
ATOM 916 C C . VAL A 1 118 ? 10.199 4.727 -3.614 1.00 94.50 118 VAL A C 1
ATOM 918 O O . VAL A 1 118 ? 11.236 4.699 -4.276 1.00 94.50 118 VAL A O 1
ATOM 921 N N . SER A 1 119 ? 9.195 5.560 -3.899 1.00 94.75 119 SER A N 1
ATOM 922 C CA . SER A 1 119 ? 9.301 6.591 -4.928 1.00 94.75 119 SER A CA 1
ATOM 923 C C . SER A 1 119 ? 10.100 7.806 -4.457 1.00 94.75 119 SER A C 1
ATOM 925 O O . SER A 1 119 ? 10.192 8.096 -3.270 1.00 94.75 119 SER A O 1
ATOM 927 N N . LEU A 1 120 ? 10.719 8.500 -5.412 1.00 95.06 120 LEU A N 1
ATOM 928 C CA . LEU A 1 120 ? 11.428 9.752 -5.166 1.00 95.06 120 LEU A CA 1
ATOM 929 C C . LEU A 1 120 ? 10.427 10.907 -5.046 1.00 95.06 120 LEU A C 1
ATOM 931 O O . LEU A 1 120 ? 9.490 10.977 -5.838 1.00 95.06 120 LEU A O 1
ATOM 935 N N . ASN A 1 121 ? 10.657 11.833 -4.110 1.00 94.69 121 ASN A N 1
ATOM 936 C CA . ASN A 1 121 ? 9.899 13.090 -3.989 1.00 94.69 121 ASN A CA 1
ATOM 937 C C . ASN A 1 121 ? 8.380 12.884 -3.883 1.00 94.69 121 ASN A C 1
ATOM 939 O O . ASN A 1 121 ? 7.596 13.544 -4.567 1.00 94.69 121 ASN A O 1
ATOM 943 N N . SER A 1 122 ? 7.959 11.920 -3.072 1.00 95.56 122 SER A N 1
ATOM 944 C CA . SER A 1 122 ? 6.547 11.606 -2.929 1.00 95.56 122 SER A CA 1
ATOM 945 C C . SER A 1 122 ? 5.837 12.481 -1.903 1.00 95.56 122 SER A C 1
ATOM 947 O O . SER A 1 122 ? 6.421 12.940 -0.922 1.00 95.56 122 SER A O 1
ATOM 949 N N . THR A 1 123 ? 4.538 12.666 -2.101 1.00 97.12 123 THR A N 1
ATOM 950 C CA . THR A 1 123 ? 3.637 13.234 -1.097 1.00 97.12 123 THR A CA 1
ATOM 951 C C . THR A 1 123 ? 2.602 12.182 -0.727 1.00 97.12 123 THR A C 1
ATOM 953 O O . THR A 1 123 ? 1.843 11.724 -1.582 1.00 97.12 123 THR A O 1
ATOM 956 N N . ILE A 1 124 ? 2.554 11.808 0.549 1.00 97.12 124 ILE A N 1
ATOM 957 C CA . ILE A 1 124 ? 1.562 10.889 1.105 1.00 97.12 124 ILE A CA 1
ATOM 958 C C . ILE A 1 124 ? 0.646 11.681 2.033 1.00 97.12 124 ILE A C 1
ATOM 960 O O . ILE A 1 124 ? 1.077 12.179 3.070 1.00 97.12 124 ILE A O 1
ATOM 964 N N . ASN A 1 125 ? -0.633 11.750 1.682 1.00 98.12 125 ASN A N 1
ATOM 965 C CA . ASN A 1 125 ? -1.669 12.386 2.483 1.00 98.12 125 ASN A CA 1
ATOM 966 C C . ASN A 1 125 ? -2.606 11.315 3.044 1.00 98.12 125 ASN A C 1
ATOM 968 O O . ASN A 1 125 ? -3.216 10.569 2.278 1.00 98.12 125 ASN A O 1
ATOM 972 N N . ILE A 1 126 ? -2.735 11.253 4.369 1.00 98.25 126 ILE A N 1
ATOM 973 C CA . ILE A 1 126 ? -3.659 10.367 5.082 1.00 98.25 126 ILE A CA 1
ATOM 974 C C . ILE A 1 126 ? -4.599 11.232 5.921 1.00 98.25 126 ILE A C 1
ATOM 976 O O . ILE A 1 126 ? -4.154 11.872 6.874 1.00 98.25 126 ILE A O 1
ATOM 980 N N . SER A 1 127 ? -5.887 11.261 5.581 1.00 98.62 127 SER A N 1
ATOM 981 C CA . SER A 1 127 ? -6.885 12.040 6.317 1.00 98.62 127 SER A CA 1
ATOM 982 C C . SER A 1 127 ? -8.094 11.209 6.721 1.00 98.62 127 SER A C 1
ATOM 984 O O . SER A 1 127 ? -8.525 10.318 5.984 1.00 98.62 127 SER A O 1
ATOM 986 N N . ASP A 1 128 ? -8.656 11.515 7.890 1.00 98.56 128 ASP A N 1
ATOM 987 C CA . ASP A 1 128 ? -9.937 10.965 8.359 1.00 98.56 128 ASP A CA 1
ATOM 988 C C . ASP A 1 128 ? -9.981 9.427 8.342 1.00 98.56 128 ASP A C 1
ATOM 990 O O . ASP A 1 128 ? -10.999 8.826 8.019 1.00 98.56 128 ASP A O 1
ATOM 994 N N . SER A 1 129 ? -8.845 8.779 8.612 1.00 98.44 129 SER A N 1
ATOM 995 C CA . SER A 1 129 ? -8.643 7.353 8.343 1.00 98.44 129 SER A CA 1
ATOM 996 C C . SER A 1 129 ? -8.432 6.525 9.607 1.00 98.44 129 SER A C 1
ATOM 998 O O . SER A 1 129 ? -7.963 7.018 10.634 1.00 98.44 129 SER A O 1
ATOM 1000 N N . GLU A 1 130 ? -8.734 5.232 9.519 1.00 98.44 130 GLU A N 1
ATOM 1001 C CA . GLU A 1 130 ? -8.586 4.271 10.609 1.00 98.44 130 GLU A CA 1
ATOM 1002 C C . GLU A 1 130 ? -7.697 3.095 10.177 1.00 98.44 130 GLU A C 1
ATOM 1004 O O . GLU A 1 130 ? -8.018 2.330 9.268 1.00 98.44 130 GLU A O 1
ATOM 1009 N N . ILE A 1 131 ? -6.547 2.945 10.834 1.00 98.12 131 ILE A N 1
ATOM 1010 C CA . ILE A 1 131 ? -5.588 1.864 10.581 1.00 98.12 131 ILE A CA 1
ATOM 1011 C C . ILE A 1 131 ? -5.508 1.028 11.850 1.00 98.12 131 ILE A C 1
ATOM 1013 O O . ILE A 1 131 ? -4.857 1.418 12.820 1.00 98.12 131 ILE A O 1
ATOM 1017 N N . ILE A 1 132 ? -6.196 -0.113 11.866 1.00 98.19 132 ILE A N 1
ATOM 1018 C CA . ILE A 1 132 ? -6.422 -0.895 13.084 1.00 98.19 132 ILE A CA 1
ATOM 1019 C C . ILE A 1 132 ? -6.140 -2.387 12.939 1.00 98.19 132 ILE A C 1
ATOM 1021 O O . ILE A 1 132 ? -6.430 -3.013 11.923 1.00 98.19 132 ILE A O 1
ATOM 1025 N N . ASN A 1 133 ? -5.615 -2.989 14.005 1.00 97.94 133 ASN A N 1
ATOM 1026 C CA . ASN A 1 133 ? -5.398 -4.437 14.103 1.00 97.94 133 ASN A CA 1
ATOM 1027 C C . ASN A 1 133 ? -4.510 -5.023 12.984 1.00 97.94 133 ASN A C 1
ATOM 1029 O O . ASN A 1 133 ? -4.665 -6.191 12.623 1.00 97.94 133 ASN A O 1
ATOM 1033 N N . ASN A 1 134 ? -3.587 -4.237 12.424 1.00 97.50 134 ASN A N 1
ATOM 1034 C CA . ASN A 1 134 ? -2.733 -4.680 11.321 1.00 97.50 134 ASN A CA 1
ATOM 1035 C C . ASN A 1 134 ? -1.402 -5.242 11.826 1.00 97.50 134 ASN A C 1
ATOM 1037 O O . ASN A 1 134 ? -0.882 -4.817 12.860 1.00 97.50 134 ASN A O 1
ATOM 1041 N N . GLN A 1 135 ? -0.836 -6.203 11.095 1.00 95.75 135 GLN A N 1
ATOM 1042 C CA . GLN A 1 135 ? 0.410 -6.863 11.468 1.00 95.75 135 GLN A CA 1
ATOM 1043 C C . GLN A 1 135 ? 1.374 -6.983 10.289 1.00 95.75 135 GLN A C 1
ATOM 1045 O O . GLN A 1 135 ? 1.077 -7.688 9.328 1.00 95.75 135 GLN A O 1
ATOM 1050 N N . ASN A 1 136 ? 2.568 -6.406 10.425 1.00 93.69 136 ASN A N 1
ATOM 1051 C CA . ASN A 1 136 ? 3.728 -6.806 9.636 1.00 93.69 136 ASN A CA 1
ATOM 1052 C C . ASN A 1 136 ? 4.468 -7.910 10.406 1.00 93.69 136 ASN A C 1
ATOM 1054 O O . ASN A 1 136 ? 5.069 -7.683 11.460 1.00 93.69 136 ASN A O 1
ATOM 1058 N N . ILE A 1 137 ? 4.409 -9.137 9.892 1.00 93.81 137 ILE A N 1
ATOM 1059 C CA . ILE A 1 137 ? 5.004 -10.314 10.535 1.00 93.81 137 ILE A CA 1
ATOM 1060 C C . ILE A 1 137 ? 6.405 -10.655 10.018 1.00 93.81 137 ILE A C 1
ATOM 1062 O O . ILE A 1 137 ? 6.975 -11.671 10.433 1.00 93.81 137 ILE A O 1
ATOM 1066 N N . ASN A 1 138 ? 6.978 -9.821 9.152 1.00 89.38 138 ASN A N 1
ATOM 1067 C CA . ASN A 1 138 ? 8.346 -9.960 8.682 1.00 89.38 138 ASN A CA 1
ATOM 1068 C C . ASN A 1 138 ? 9.324 -9.339 9.692 1.00 89.38 138 ASN A C 1
ATOM 1070 O O . ASN A 1 138 ? 9.180 -8.195 10.104 1.00 89.38 138 ASN A O 1
ATOM 1074 N N . LYS A 1 139 ? 10.342 -10.104 10.099 1.00 87.38 139 LYS A N 1
ATOM 1075 C CA . LYS A 1 139 ? 11.366 -9.639 11.054 1.00 87.38 139 LYS A CA 1
ATOM 1076 C C . LYS A 1 139 ? 12.409 -8.716 10.415 1.00 87.38 139 LYS A C 1
ATOM 1078 O O . LYS A 1 139 ? 13.126 -8.031 11.135 1.00 87.38 139 LYS A O 1
ATOM 1083 N N . PHE A 1 140 ? 12.512 -8.736 9.087 1.00 86.00 140 PHE A N 1
ATOM 1084 C CA . PHE A 1 140 ? 13.536 -8.035 8.316 1.00 86.00 140 PHE A CA 1
ATOM 1085 C C . PHE A 1 140 ? 13.002 -6.799 7.579 1.00 86.00 140 PHE A C 1
ATOM 1087 O O . PHE A 1 140 ? 13.801 -5.956 7.183 1.00 86.00 140 PHE A O 1
ATOM 1094 N N . LYS A 1 141 ? 11.679 -6.673 7.394 1.00 83.06 141 LYS A N 1
ATOM 1095 C CA . LYS A 1 141 ? 11.044 -5.482 6.805 1.00 83.06 141 LYS A CA 1
ATOM 1096 C C . LYS A 1 141 ? 10.437 -4.612 7.897 1.00 83.06 141 LYS A C 1
ATOM 1098 O O . LYS A 1 141 ? 9.682 -5.110 8.727 1.00 83.06 141 LYS A O 1
ATOM 1103 N N . CYS A 1 142 ? 10.784 -3.331 7.881 1.00 82.19 142 CYS A N 1
ATOM 1104 C CA . CYS A 1 142 ? 10.441 -2.384 8.932 1.00 82.19 142 CYS A CA 1
ATOM 1105 C C . CYS A 1 142 ? 9.017 -1.827 8.802 1.00 82.19 142 CYS A C 1
ATOM 1107 O O . CYS A 1 142 ? 8.610 -1.485 7.703 1.00 82.19 142 CYS A O 1
ATOM 1109 N N . GLY A 1 143 ? 8.311 -1.675 9.926 1.00 85.62 143 GLY A N 1
ATOM 1110 C CA . GLY A 1 143 ? 7.069 -0.907 10.065 1.00 85.62 143 GLY A CA 1
ATOM 1111 C C . GLY A 1 143 ? 5.857 -1.371 9.250 1.00 85.62 143 GLY A C 1
ATOM 1112 O O . GLY A 1 143 ? 5.914 -2.283 8.427 1.00 85.62 143 GLY A O 1
ATOM 1113 N N . LEU A 1 144 ? 4.731 -0.708 9.487 1.00 89.00 144 LEU A N 1
ATOM 1114 C CA . LEU A 1 144 ? 3.509 -0.807 8.692 1.00 89.00 144 LEU A CA 1
ATOM 1115 C C . LEU A 1 144 ? 3.444 0.260 7.605 1.00 89.00 144 LEU A C 1
ATOM 1117 O O . LEU A 1 144 ? 2.908 -0.004 6.536 1.00 89.00 144 LEU A O 1
ATOM 1121 N N . ILE A 1 145 ? 4.002 1.440 7.853 1.00 92.06 145 ILE A N 1
ATOM 1122 C CA . ILE A 1 145 ? 4.157 2.487 6.846 1.00 92.06 145 ILE A CA 1
ATOM 1123 C C . ILE A 1 145 ? 5.649 2.732 6.685 1.00 92.06 145 ILE A C 1
ATOM 1125 O O . ILE A 1 145 ? 6.349 3.029 7.657 1.00 92.06 145 ILE A O 1
ATOM 1129 N N . VAL A 1 146 ? 6.125 2.554 5.459 1.00 91.44 146 VAL A N 1
ATOM 1130 C CA . VAL A 1 146 ? 7.493 2.837 5.044 1.00 91.44 146 VAL A CA 1
ATOM 1131 C C . VAL A 1 146 ? 7.430 3.836 3.914 1.00 91.44 146 VAL A C 1
ATOM 1133 O O . VAL A 1 146 ? 6.708 3.644 2.942 1.00 91.44 146 VAL A O 1
ATOM 1136 N N . ASN A 1 147 ? 8.213 4.889 4.058 1.00 85.19 147 ASN A N 1
ATOM 1137 C CA . ASN A 1 147 ? 8.438 5.912 3.061 1.00 85.19 147 ASN A CA 1
ATOM 1138 C C . ASN A 1 147 ? 9.946 6.165 2.987 1.00 85.19 147 ASN A C 1
ATOM 1140 O O . ASN A 1 147 ? 10.649 6.093 4.000 1.00 85.19 147 ASN A O 1
ATOM 1144 N N . SER A 1 148 ? 10.462 6.427 1.794 1.00 81.94 148 SER A N 1
ATOM 1145 C CA . SER A 1 148 ? 11.888 6.658 1.574 1.00 81.94 148 SER A CA 1
ATOM 1146 C C . SER A 1 148 ? 12.105 7.800 0.586 1.00 81.94 148 SER A C 1
ATOM 1148 O O . SER A 1 148 ? 11.222 8.114 -0.194 1.00 81.94 148 SER A O 1
ATOM 1150 N N . LEU A 1 149 ? 13.296 8.408 0.624 1.00 71.81 149 LEU A N 1
ATOM 1151 C CA . LEU A 1 149 ? 13.784 9.363 -0.383 1.00 71.81 149 LEU A CA 1
ATOM 1152 C C . LEU A 1 149 ? 12.901 10.617 -0.582 1.00 71.81 149 LEU A C 1
ATOM 1154 O O . LEU A 1 149 ? 12.245 10.795 -1.606 1.00 71.81 149 LEU A O 1
ATOM 1158 N N . SER A 1 150 ? 12.996 11.548 0.376 1.00 82.94 150 SER A N 1
ATOM 1159 C CA . SER A 1 150 ? 12.356 12.876 0.322 1.00 82.94 150 SER A CA 1
ATOM 1160 C C . SER A 1 150 ? 10.827 12.830 0.216 1.00 82.94 150 SER A C 1
ATOM 1162 O O . SER A 1 150 ? 10.236 13.560 -0.573 1.00 82.94 150 SER A O 1
ATOM 1164 N N . THR A 1 151 ? 10.190 11.980 1.022 1.00 87.81 151 THR A N 1
ATOM 1165 C CA . THR A 1 151 ? 8.729 11.934 1.143 1.00 87.81 151 THR A CA 1
ATOM 1166 C C . THR A 1 151 ? 8.208 12.985 2.118 1.00 87.81 151 THR A C 1
ATOM 1168 O O . THR A 1 151 ? 8.656 13.051 3.265 1.00 87.81 151 THR A O 1
ATOM 1171 N N . GLU A 1 152 ? 7.191 13.727 1.702 1.00 94.44 152 GLU A N 1
ATOM 1172 C CA . GLU A 1 152 ? 6.322 14.486 2.593 1.00 94.44 152 GLU A CA 1
ATOM 1173 C C . GLU A 1 152 ? 5.171 13.585 3.061 1.00 94.44 152 GLU A C 1
ATOM 1175 O O . GLU A 1 152 ? 4.397 13.085 2.245 1.00 94.44 152 GLU A O 1
ATOM 1180 N N . LEU A 1 153 ? 5.065 13.348 4.371 1.00 94.69 153 LEU A N 1
ATOM 1181 C CA . LEU A 1 153 ? 3.987 12.558 4.967 1.00 94.69 153 LEU A CA 1
ATOM 1182 C C . LEU A 1 153 ? 3.099 13.455 5.827 1.00 94.69 153 LEU A C 1
ATOM 1184 O O . LEU A 1 153 ? 3.510 13.915 6.891 1.00 94.69 153 LEU A O 1
ATOM 1188 N N . ASN A 1 154 ? 1.861 13.637 5.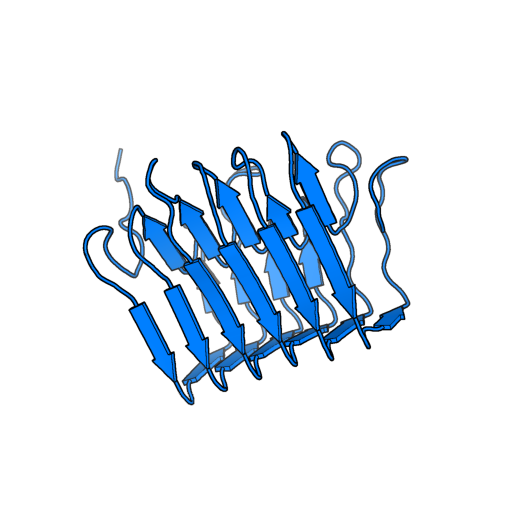382 1.00 96.56 154 ASN A N 1
ATOM 1189 C CA . ASN A 1 154 ? 0.845 14.429 6.055 1.00 96.56 154 ASN A CA 1
ATOM 1190 C C . ASN A 1 154 ? -0.239 13.508 6.612 1.00 96.56 154 ASN A C 1
ATOM 1192 O O . ASN A 1 154 ? -0.908 12.801 5.860 1.00 96.56 154 ASN A O 1
ATOM 1196 N N . ILE A 1 155 ? -0.427 13.524 7.933 1.00 96.50 155 ILE A N 1
ATOM 1197 C CA . ILE A 1 155 ? -1.468 12.747 8.614 1.00 96.50 155 ILE A CA 1
ATOM 1198 C C . ILE A 1 155 ? -2.367 13.709 9.386 1.00 96.50 155 ILE A C 1
ATOM 1200 O O . ILE A 1 155 ? -1.898 14.424 10.271 1.00 96.50 155 ILE A O 1
ATOM 1204 N N . SER A 1 156 ? -3.663 13.709 9.083 1.00 97.75 156 SER A N 1
ATOM 1205 C CA . SER A 1 156 ? -4.659 14.536 9.767 1.00 97.75 156 SER A CA 1
ATOM 1206 C C . SER A 1 156 ? -5.875 13.709 10.175 1.00 97.75 156 SER A C 1
ATOM 1208 O O . SER A 1 156 ? -6.287 12.788 9.472 1.00 97.75 156 SER A O 1
ATOM 1210 N N . THR A 1 157 ? -6.430 14.001 11.354 1.00 97.25 157 THR A N 1
ATOM 1211 C CA . THR A 1 157 ? -7.703 13.419 11.831 1.00 97.25 157 THR A CA 1
ATOM 1212 C C . THR A 1 157 ? -7.774 11.885 11.699 1.00 97.25 157 THR A C 1
ATOM 1214 O O . THR A 1 157 ? -8.821 11.322 11.411 1.00 97.25 157 THR A O 1
ATOM 1217 N N . SER A 1 158 ? -6.649 11.184 11.868 1.00 97.62 158 SER A N 1
ATOM 1218 C CA . SER A 1 158 ? -6.550 9.738 11.628 1.00 97.62 158 SER A CA 1
ATOM 1219 C C . SER A 1 158 ? -6.153 8.989 12.896 1.00 97.62 158 SER A C 1
ATOM 1221 O O . SER A 1 158 ? -5.459 9.533 13.757 1.00 97.62 158 SER A O 1
ATOM 1223 N N . SER A 1 159 ? -6.583 7.734 13.012 1.00 97.50 159 SER A N 1
ATOM 1224 C CA . SER A 1 159 ? -6.332 6.883 14.176 1.00 97.50 159 SER A CA 1
ATOM 1225 C C . SER A 1 159 ? -5.571 5.611 13.807 1.00 97.50 159 SER A C 1
ATOM 1227 O O . SER A 1 159 ? -5.796 4.991 12.766 1.00 97.50 159 SER A O 1
ATOM 1229 N N . PHE A 1 160 ? -4.649 5.225 14.688 1.00 97.31 160 PHE A N 1
ATOM 1230 C CA . PHE A 1 160 ? -3.793 4.056 14.526 1.00 97.31 160 PHE A CA 1
ATOM 1231 C C . PHE A 1 160 ? -3.807 3.271 15.834 1.00 97.31 160 PHE A C 1
ATOM 1233 O O . PHE A 1 160 ? -3.290 3.752 16.842 1.00 97.31 160 PHE A O 1
ATOM 1240 N N . SER A 1 161 ? -4.409 2.081 15.856 1.00 96.88 161 SER A N 1
ATOM 1241 C CA . SER A 1 161 ? -4.522 1.300 17.096 1.00 96.88 161 SER A CA 1
ATOM 1242 C C . SER A 1 161 ? -4.330 -0.200 16.882 1.00 96.88 161 SER A C 1
ATOM 1244 O O . SER A 1 161 ? -4.642 -0.750 15.830 1.00 96.88 161 SER A O 1
ATOM 1246 N N . ASN A 1 162 ? -3.773 -0.884 17.888 1.00 95.81 162 ASN A N 1
ATOM 1247 C CA . ASN A 1 162 ? -3.555 -2.341 17.882 1.00 95.81 162 ASN A CA 1
ATOM 1248 C C . ASN A 1 162 ? -2.748 -2.876 16.685 1.00 95.81 162 ASN A C 1
ATOM 1250 O O . ASN A 1 162 ? -2.871 -4.033 16.286 1.00 95.81 162 ASN A O 1
ATOM 1254 N N . ASN A 1 163 ? -1.895 -2.022 16.141 1.00 94.25 163 ASN A N 1
ATOM 1255 C CA . ASN A 1 163 ? -0.987 -2.311 15.051 1.00 94.25 163 ASN A CA 1
ATOM 1256 C C . ASN A 1 163 ? 0.318 -2.915 15.589 1.00 94.25 163 ASN A C 1
ATOM 1258 O O . ASN A 1 163 ? 0.784 -2.518 16.658 1.00 94.25 163 ASN A O 1
ATOM 1262 N N . LYS A 1 164 ? 0.891 -3.901 14.891 1.00 93.06 164 LYS A N 1
ATOM 1263 C CA . LYS A 1 164 ? 2.125 -4.581 15.317 1.00 93.06 164 LYS A CA 1
ATOM 1264 C C . LYS A 1 164 ? 3.089 -4.763 14.152 1.00 93.06 164 LYS A C 1
ATOM 1266 O O . LYS A 1 164 ? 2.733 -5.369 13.147 1.00 93.06 164 LYS A O 1
ATOM 1271 N N . SER A 1 165 ? 4.341 -4.368 14.338 1.00 90.50 165 SER A N 1
ATOM 1272 C CA . SER A 1 165 ? 5.445 -4.828 13.498 1.00 90.50 165 SER A CA 1
ATOM 1273 C C . SER A 1 165 ? 6.355 -5.771 14.283 1.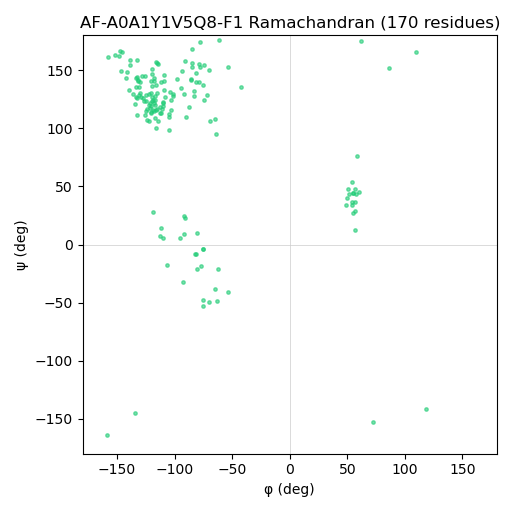00 90.50 165 SER A C 1
ATOM 1275 O O . SER A 1 165 ? 6.609 -5.559 15.468 1.00 90.50 165 SER A O 1
ATOM 1277 N N . LYS A 1 166 ? 6.851 -6.836 13.641 1.00 87.75 166 LYS A N 1
ATOM 1278 C CA . LYS A 1 166 ? 7.879 -7.718 14.229 1.00 87.75 166 LYS A CA 1
ATOM 1279 C C . LYS A 1 166 ? 9.302 -7.167 14.098 1.00 87.75 166 LYS A C 1
ATOM 1281 O O . LYS A 1 166 ? 10.224 -7.769 14.648 1.00 87.75 166 LYS A O 1
ATOM 1286 N N . SER A 1 167 ? 9.490 -6.084 13.354 1.00 81.75 167 SER A N 1
ATOM 1287 C CA . SER A 1 167 ? 10.764 -5.380 13.224 1.00 81.75 167 SER A CA 1
ATOM 1288 C C . SER A 1 167 ? 10.979 -4.378 14.361 1.00 81.75 167 SER A C 1
ATOM 1290 O O . SER A 1 167 ? 10.029 -3.836 14.914 1.00 81.75 167 SER A O 1
ATOM 1292 N N . ASN A 1 168 ? 12.241 -4.042 14.635 1.00 68.00 168 ASN A N 1
ATOM 1293 C CA . ASN A 1 168 ? 12.619 -3.018 15.621 1.00 68.00 168 ASN A CA 1
ATOM 1294 C C . ASN A 1 168 ? 12.753 -1.601 15.013 1.00 68.00 168 ASN A C 1
ATOM 1296 O O . ASN A 1 168 ? 13.481 -0.768 15.541 1.00 68.00 168 ASN A O 1
ATOM 1300 N N . GLY A 1 169 ? 12.103 -1.331 13.878 1.00 62.44 169 GLY A N 1
ATOM 1301 C CA . GLY A 1 169 ? 12.173 -0.049 13.168 1.00 62.44 169 GLY A CA 1
ATOM 1302 C C . GLY A 1 169 ? 10.967 0.175 12.253 1.00 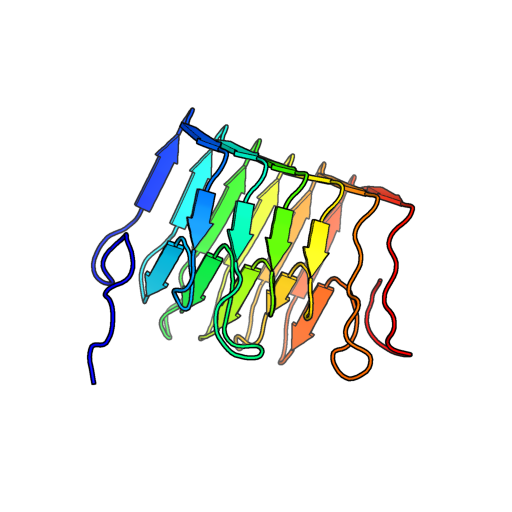62.44 169 GLY A C 1
ATOM 1303 O O . GLY A 1 169 ? 10.287 -0.795 11.904 1.00 62.44 169 GLY A O 1
ATOM 1304 N N . GLY A 1 170 ? 10.728 1.436 11.869 1.00 59.66 170 GLY A N 1
ATOM 1305 C CA . GLY A 1 170 ? 9.543 1.904 11.130 1.00 59.66 170 GLY A CA 1
ATOM 1306 C C . GLY A 1 170 ? 8.611 2.774 11.989 1.00 59.66 170 GLY A C 1
ATOM 1307 O O . GLY A 1 170 ? 8.783 2.829 13.203 1.00 59.66 170 GLY A O 1
ATOM 1308 N N . MET A 1 171 ? 7.667 3.490 11.359 1.00 60.66 171 MET A N 1
ATOM 1309 C CA . MET A 1 171 ? 6.873 4.526 12.042 1.00 60.66 171 MET A CA 1
ATOM 1310 C C . MET A 1 171 ? 5.702 3.975 12.879 1.00 60.66 171 MET A C 1
ATOM 1312 O O . MET A 1 171 ? 5.285 4.660 13.807 1.00 60.66 171 MET A O 1
ATOM 1316 N N . LEU A 1 172 ? 5.222 2.747 12.607 1.00 47.47 172 LEU A N 1
ATOM 1317 C CA . LEU A 1 172 ? 4.185 2.020 13.368 1.00 47.47 172 LEU A CA 1
ATOM 1318 C C . LEU A 1 172 ? 4.343 0.499 13.244 1.00 47.47 172 LEU A C 1
ATOM 1320 O O . LEU A 1 172 ? 4.619 0.045 12.110 1.00 47.47 172 LEU A O 1
#

Sequence (172 aa):
SSYRSALFNDESNYIFSNSTFKDININSRSLITVMYNSLTFNNCNFRNIICYGSGDATSLIEFISKKDGNSISLINTIIENSKSNGDLIKISGDNTIMNLSNIIFNNIISYGSLLNDVSLNSTINISDSEIINNQNINKFKCGLIVNSLSTELNISTSSFSNNKSKSNGGML

Foldseek 3Di:
DDQPDAPDDAPDEEEAECEEAEQAEDQHLENEEYEQEEYEYELYEYYAAEHDHPAASHEPYEYEHEAVEYEYEYENYEHEPYEHNHEHYEYEYEAYEYYAYQYEAYQYEYCEAPAAAPYAQYEHAHELYEHELYENEHQPHAYNHHHDHNYHYHYYNYDHYNYDYNYPHDDD